Protein AF-A0A938ITN6-F1 (afdb_monomer_lite)

Sequence (86 aa):
MTVVSVQMALNALMMVMESRSPAPTVVPTVEGGVQLEWHQNDIDLEVEVKPEGQILMSRQGGLLPEASEVGLAHDCNILIQTIRHL

Foldseek 3Di:
DQPLQVVLVVVLCVVQDDPPFDAFDWDQDPQNHIKTWDDPPQKTWIWIQGPVRFIFIFIDDDDDDTDGGDTCVVPSPVSNVVRVVD

Radius of gyrat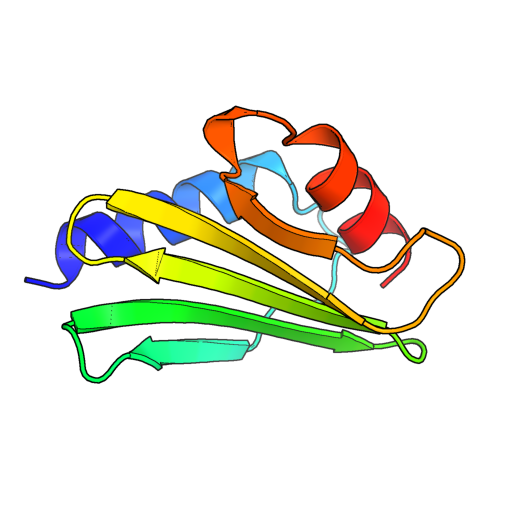ion: 12.03 Å; chains: 1; bounding box: 31×22×31 Å

Secondary structure (DSSP, 8-state):
--HHHHHHHHHHHHHH--TTSPPPEEEE-TTS-EEEEEEETTEEEEEEE-TTS-EEEEEEESSSPPEEEEETTS-HHHHHHHHHH-

Structure (mmCIF, N/CA/C/O backbone):
data_AF-A0A938ITN6-F1
#
_entry.id   AF-A0A938ITN6-F1
#
loop_
_atom_site.group_PDB
_atom_site.id
_atom_site.type_symbol
_atom_site.label_atom_id
_atom_site.label_alt_id
_atom_site.label_comp_id
_atom_site.label_asym_id
_atom_site.label_entity_id
_atom_site.label_seq_id
_atom_site.pdbx_PDB_ins_code
_atom_site.Cartn_x
_atom_site.Cartn_y
_atom_site.Cartn_z
_atom_site.occupancy
_atom_site.B_iso_or_equiv
_atom_site.auth_seq_id
_atom_site.auth_comp_id
_atom_site.auth_asym_id
_atom_site.auth_atom_id
_atom_site.pdbx_PDB_model_num
ATOM 1 N N . MET A 1 1 ? -11.304 1.963 14.428 1.00 53.66 1 MET A N 1
ATOM 2 C CA . MET A 1 1 ? -12.425 2.041 13.458 1.00 53.66 1 MET A CA 1
ATOM 3 C C . MET A 1 1 ? -11.809 2.237 12.076 1.00 53.66 1 MET A C 1
ATOM 5 O O . MET A 1 1 ? -11.064 3.188 11.913 1.00 53.66 1 MET A O 1
ATOM 9 N N . THR A 1 2 ? -12.074 1.339 11.126 1.00 67.44 2 THR A N 1
ATOM 10 C CA . THR A 1 2 ? -11.320 1.126 9.866 1.00 67.44 2 THR A CA 1
ATOM 11 C C . THR A 1 2 ? -11.738 2.005 8.673 1.00 67.44 2 THR A C 1
ATOM 13 O O . THR A 1 2 ? -11.104 1.968 7.625 1.00 67.44 2 THR A O 1
ATOM 16 N N . VAL A 1 3 ? -12.809 2.802 8.778 1.00 80.50 3 VAL A N 1
ATOM 17 C CA . VAL A 1 3 ? -13.337 3.569 7.625 1.00 80.50 3 VAL A CA 1
ATOM 18 C C . VAL A 1 3 ? -12.372 4.672 7.175 1.00 80.50 3 VAL A C 1
ATOM 20 O O . VAL A 1 3 ? -12.213 4.906 5.979 1.00 80.50 3 VAL A O 1
ATOM 23 N N . VAL A 1 4 ? -11.700 5.328 8.126 1.00 85.44 4 VAL A N 1
ATOM 24 C CA . VAL A 1 4 ? -10.745 6.410 7.838 1.00 85.44 4 VAL A CA 1
ATOM 25 C C . VAL A 1 4 ? -9.516 5.869 7.110 1.00 85.44 4 VAL A C 1
ATOM 27 O O . VAL A 1 4 ? -9.134 6.422 6.081 1.00 85.44 4 VAL A O 1
ATOM 30 N N . SER A 1 5 ? -8.946 4.756 7.581 1.00 86.81 5 SER A N 1
ATOM 31 C CA . SER A 1 5 ? -7.761 4.148 6.969 1.00 86.81 5 SER A CA 1
ATOM 32 C C . SER A 1 5 ? -8.038 3.654 5.548 1.00 86.81 5 SER A C 1
ATOM 34 O O . SER A 1 5 ? -7.246 3.925 4.649 1.00 86.81 5 SER A O 1
ATOM 36 N N . VAL A 1 6 ? -9.201 3.042 5.299 1.00 90.75 6 VAL A N 1
ATOM 37 C CA . VAL A 1 6 ? -9.616 2.638 3.942 1.00 90.75 6 VAL A CA 1
ATOM 38 C C . VAL A 1 6 ? -9.764 3.846 3.014 1.00 90.75 6 VAL A C 1
ATOM 40 O O . VAL A 1 6 ? -9.251 3.830 1.896 1.00 90.75 6 VAL A O 1
ATOM 43 N N . GLN A 1 7 ? -10.435 4.914 3.457 1.00 91.69 7 GLN A N 1
ATOM 44 C CA . GLN A 1 7 ? -10.616 6.108 2.629 1.00 91.69 7 GLN A CA 1
ATOM 45 C C . GLN A 1 7 ? -9.279 6.786 2.301 1.00 91.69 7 GLN A C 1
ATOM 47 O O . GLN A 1 7 ? -9.069 7.234 1.173 1.00 91.69 7 GLN A O 1
ATOM 52 N N . MET A 1 8 ? -8.370 6.855 3.272 1.00 90.06 8 MET A N 1
ATOM 53 C CA . MET A 1 8 ? -7.035 7.417 3.074 1.00 90.06 8 MET A CA 1
ATOM 54 C C . MET A 1 8 ? -6.185 6.552 2.143 1.00 90.06 8 MET A C 1
ATOM 56 O O . MET A 1 8 ? -5.542 7.101 1.251 1.00 90.06 8 MET A O 1
ATOM 60 N N . ALA A 1 9 ? -6.245 5.224 2.280 1.00 91.81 9 ALA A N 1
ATOM 61 C CA . ALA A 1 9 ? -5.587 4.294 1.366 1.00 91.81 9 ALA A CA 1
ATOM 62 C C . ALA A 1 9 ? -6.075 4.496 -0.077 1.00 91.81 9 ALA A C 1
ATOM 64 O O . ALA A 1 9 ? -5.265 4.677 -0.981 1.00 91.81 9 ALA A O 1
ATOM 65 N N . LEU A 1 10 ? -7.394 4.569 -0.296 1.00 91.81 10 LEU A N 1
ATOM 66 C CA . LEU A 1 10 ? -7.965 4.829 -1.622 1.00 91.81 10 LEU A CA 1
ATOM 67 C C . LEU A 1 10 ? -7.518 6.180 -2.196 1.00 91.81 10 LEU A C 1
ATOM 69 O O . LEU A 1 10 ? -7.161 6.259 -3.370 1.00 91.81 10 LEU A O 1
ATOM 73 N N . ASN A 1 11 ? -7.495 7.234 -1.377 1.00 89.94 11 ASN A N 1
ATOM 74 C CA . ASN A 1 11 ? -7.013 8.546 -1.807 1.00 89.94 11 ASN A CA 1
ATOM 75 C C . ASN A 1 11 ? -5.532 8.507 -2.1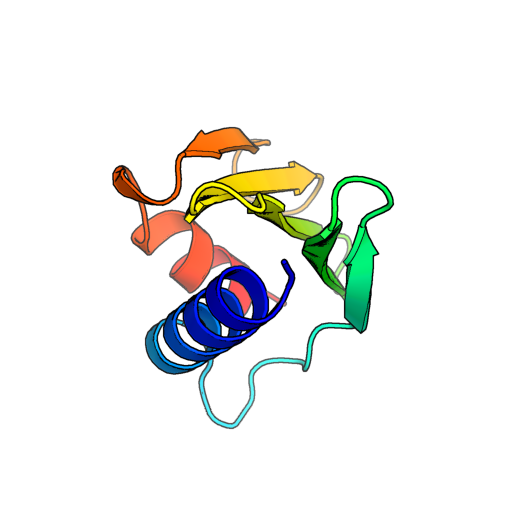98 1.00 89.94 11 ASN A C 1
ATOM 77 O O . ASN A 1 11 ? -5.164 9.101 -3.209 1.00 89.94 11 ASN A O 1
ATOM 81 N N . ALA A 1 12 ? -4.697 7.794 -1.437 1.00 87.38 12 ALA A N 1
ATOM 82 C CA . ALA A 1 12 ? -3.292 7.604 -1.775 1.00 87.38 12 ALA A CA 1
ATOM 83 C C . ALA A 1 12 ? -3.152 6.900 -3.129 1.00 87.38 12 ALA A C 1
ATOM 85 O O . ALA A 1 12 ? -2.490 7.441 -4.011 1.00 87.38 12 ALA A O 1
ATOM 86 N N . LEU A 1 13 ? -3.850 5.776 -3.338 1.00 91.00 13 LEU A N 1
ATOM 87 C CA . LEU A 1 13 ? -3.831 5.034 -4.605 1.00 91.00 13 LEU A CA 1
ATOM 88 C C . LEU A 1 13 ? -4.252 5.907 -5.794 1.00 91.00 13 LEU A C 1
ATOM 90 O O . LEU A 1 13 ? -3.572 5.901 -6.815 1.00 91.00 13 LEU A O 1
ATOM 94 N N . MET A 1 14 ? -5.312 6.709 -5.652 1.00 89.94 14 MET A N 1
ATOM 95 C CA . MET A 1 14 ? -5.765 7.620 -6.714 1.00 89.94 14 MET A CA 1
ATOM 96 C C . MET A 1 14 ? -4.735 8.693 -7.088 1.00 89.94 14 MET A C 1
ATOM 98 O O . MET A 1 14 ? -4.768 9.193 -8.209 1.00 89.94 14 MET A O 1
ATOM 102 N N . MET A 1 15 ? -3.845 9.073 -6.169 1.00 86.75 15 MET A N 1
ATOM 103 C CA . MET A 1 15 ? -2.806 10.069 -6.443 1.00 86.75 15 MET A CA 1
ATOM 104 C C . MET A 1 15 ? -1.561 9.476 -7.106 1.00 86.75 15 MET A C 1
ATOM 106 O O . MET A 1 15 ? -0.840 10.210 -7.779 1.00 86.75 15 MET A O 1
ATOM 110 N N . VAL A 1 16 ? -1.280 8.186 -6.892 1.00 87.44 16 VAL A N 1
ATOM 111 C CA . VAL A 1 16 ? 0.017 7.587 -7.255 1.00 87.44 16 VAL A CA 1
ATOM 112 C C . VAL A 1 16 ? -0.059 6.504 -8.323 1.00 87.44 16 VAL A C 1
ATOM 114 O O . VAL A 1 16 ? 0.941 6.257 -8.993 1.00 87.44 16 VAL A O 1
ATOM 117 N N . MET A 1 17 ? -1.213 5.857 -8.491 1.00 90.38 17 MET A N 1
ATOM 118 C CA . MET A 1 17 ? -1.390 4.813 -9.493 1.00 90.38 17 MET A CA 1
ATOM 119 C C . MET A 1 17 ? -1.868 5.388 -10.823 1.00 90.38 17 MET A C 1
ATOM 121 O O . MET A 1 17 ? -2.754 6.238 -10.888 1.00 90.38 17 MET A O 1
ATOM 125 N N . GLU A 1 18 ? -1.329 4.840 -11.903 1.00 89.62 18 GLU A N 1
ATOM 126 C CA . GLU A 1 18 ? -1.802 5.057 -13.264 1.00 89.62 18 GLU A CA 1
ATOM 127 C C . GLU A 1 18 ? -2.505 3.784 -13.770 1.00 89.62 18 GLU A C 1
ATOM 129 O O . GLU A 1 18 ? -2.421 2.717 -13.166 1.00 89.62 18 GLU A O 1
ATOM 134 N N . SER A 1 19 ? -3.184 3.863 -14.919 1.00 87.69 19 SER A N 1
ATOM 135 C CA . SER A 1 19 ? -3.952 2.735 -15.491 1.00 87.69 19 SER A CA 1
ATOM 136 C C . SER A 1 19 ? -3.166 1.428 -15.700 1.00 87.69 19 SER A C 1
ATOM 138 O O . SER A 1 19 ? -3.777 0.373 -15.850 1.00 87.69 19 SER A O 1
ATOM 140 N N . ARG A 1 20 ? -1.830 1.494 -15.740 1.00 89.00 20 ARG A N 1
ATOM 141 C CA . ARG A 1 20 ? -0.933 0.342 -15.917 1.00 89.00 20 ARG A CA 1
ATOM 142 C C . ARG A 1 20 ? -0.191 -0.063 -14.645 1.00 89.00 20 ARG A C 1
ATOM 144 O O . ARG A 1 20 ? 0.536 -1.048 -14.688 1.00 89.00 20 ARG A O 1
ATOM 151 N N . SER A 1 21 ? -0.348 0.682 -13.552 1.00 90.06 21 SER A N 1
ATOM 152 C CA . SER A 1 21 ? 0.290 0.340 -12.285 1.00 90.06 21 SER A CA 1
ATOM 153 C C . SER A 1 21 ? -0.245 -1.002 -11.776 1.00 90.06 21 SER A C 1
ATOM 155 O O . SER A 1 21 ? -1.456 -1.240 -11.859 1.00 90.06 21 SER A O 1
ATOM 157 N N . PRO A 1 22 ? 0.615 -1.877 -11.230 1.00 92.38 22 PRO A N 1
ATOM 158 C CA . PRO A 1 22 ? 0.155 -3.116 -10.624 1.00 92.38 22 PRO A CA 1
ATOM 159 C C . PRO A 1 22 ? -0.747 -2.814 -9.425 1.00 92.38 22 PRO A C 1
ATOM 161 O O . PRO A 1 22 ? -0.502 -1.879 -8.660 1.00 92.38 22 PRO A O 1
ATOM 164 N N . ALA A 1 23 ? -1.807 -3.602 -9.260 1.00 93.00 23 ALA A N 1
ATOM 165 C CA . ALA A 1 23 ? -2.676 -3.486 -8.097 1.00 93.00 23 ALA A CA 1
ATOM 166 C C . ALA A 1 23 ? -1.945 -3.988 -6.838 1.00 93.00 23 ALA A C 1
ATOM 168 O O . ALA A 1 23 ? -1.308 -5.042 -6.911 1.00 93.00 23 ALA A O 1
ATOM 169 N N . PRO A 1 24 ? -2.047 -3.283 -5.696 1.00 96.12 24 PRO A N 1
ATOM 170 C CA . PRO A 1 24 ? -1.548 -3.811 -4.435 1.00 96.12 24 PRO A CA 1
ATOM 171 C C . PRO A 1 24 ? -2.420 -4.958 -3.932 1.00 96.12 24 PRO A C 1
ATOM 173 O O . PRO A 1 24 ? -3.630 -5.008 -4.183 1.00 96.12 24 PRO A O 1
ATOM 176 N N . THR A 1 25 ? -1.829 -5.803 -3.099 1.00 96.69 25 THR A N 1
ATOM 177 C CA . THR A 1 25 ? -2.588 -6.574 -2.115 1.00 96.69 25 THR A CA 1
ATOM 178 C C . THR A 1 25 ? -3.042 -5.631 -0.999 1.00 96.69 25 THR A C 1
ATOM 180 O O . THR A 1 25 ? -2.275 -4.786 -0.545 1.00 96.69 25 THR A O 1
ATOM 183 N N . VAL A 1 26 ? -4.297 -5.755 -0.558 1.00 95.56 26 VAL A N 1
ATOM 184 C CA . VAL A 1 26 ? -4.867 -4.938 0.525 1.00 95.56 26 VAL A CA 1
ATOM 185 C C . VAL A 1 26 ? -5.075 -5.815 1.754 1.00 95.56 26 VAL A C 1
ATOM 187 O O . VAL A 1 26 ? -5.893 -6.737 1.724 1.00 95.56 26 VAL A O 1
ATOM 190 N N . VAL A 1 27 ? -4.364 -5.516 2.840 1.00 95.31 27 VAL A N 1
ATOM 191 C CA . VAL A 1 27 ? -4.345 -6.321 4.067 1.00 95.31 27 VAL A CA 1
ATOM 192 C C . VAL A 1 27 ? -4.840 -5.481 5.251 1.00 95.31 27 VAL A C 1
ATOM 194 O O . VAL A 1 27 ? -4.247 -4.452 5.568 1.00 95.31 27 VAL A O 1
ATOM 197 N N . PRO A 1 28 ? -5.929 -5.864 5.940 1.00 94.50 28 PRO A N 1
ATOM 198 C CA . PRO A 1 28 ? -6.310 -5.226 7.198 1.00 94.50 28 PRO A CA 1
ATOM 199 C C . PRO A 1 28 ? -5.253 -5.482 8.275 1.00 94.50 28 PRO A C 1
ATOM 201 O O . PRO A 1 28 ? -4.816 -6.620 8.446 1.00 94.50 28 PRO A O 1
ATOM 204 N N . THR A 1 29 ? -4.885 -4.461 9.047 1.00 93.44 29 THR A N 1
ATOM 205 C CA . THR A 1 29 ? -3.926 -4.641 10.148 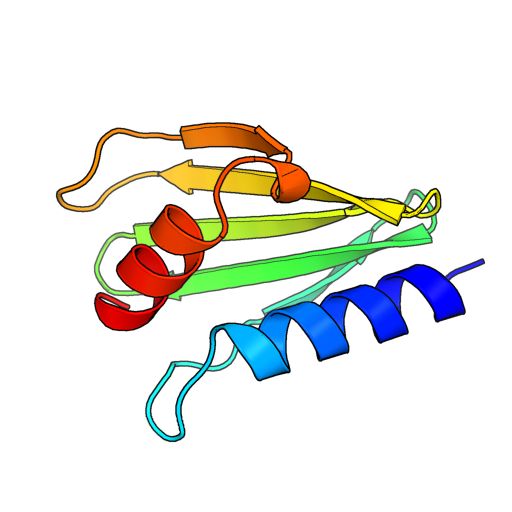1.00 93.44 29 THR A CA 1
ATOM 206 C C . THR A 1 29 ? -4.641 -4.969 11.458 1.00 93.44 29 THR A C 1
ATOM 208 O O . THR A 1 29 ? -5.798 -4.592 11.671 1.00 93.44 29 THR A O 1
ATOM 211 N N . VAL A 1 30 ? -3.950 -5.657 12.373 1.00 92.00 30 VAL A N 1
ATOM 212 C CA . VAL A 1 30 ? -4.497 -6.026 13.696 1.00 92.00 30 VAL A CA 1
ATOM 213 C C . VAL A 1 30 ? -4.840 -4.811 14.564 1.00 92.00 30 VAL A C 1
ATOM 215 O O . VA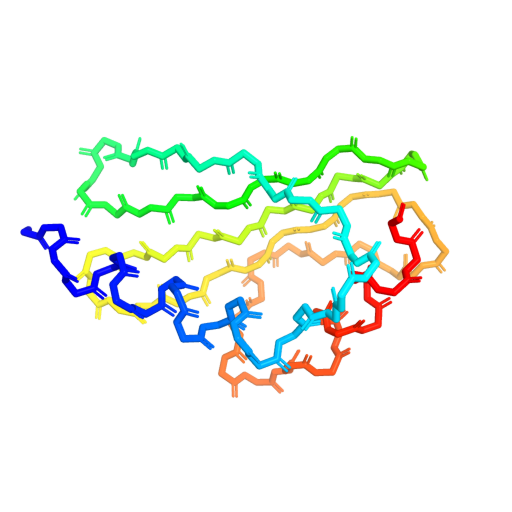L A 1 30 ? -5.709 -4.893 15.428 1.00 92.00 30 VAL A O 1
ATOM 218 N N . GLU A 1 31 ? -4.204 -3.669 14.299 1.00 89.75 31 GLU A N 1
ATOM 219 C CA . GLU A 1 31 ? -4.454 -2.393 14.980 1.00 89.75 31 GLU A CA 1
ATOM 220 C C . GLU A 1 31 ? -5.698 -1.669 14.426 1.00 89.75 31 GLU A C 1
ATOM 222 O O . GLU A 1 31 ? -6.163 -0.686 15.000 1.00 89.75 31 GLU A O 1
ATOM 227 N N . GLY A 1 32 ? -6.296 -2.174 13.338 1.00 90.00 32 GLY A N 1
ATOM 228 C CA . GLY A 1 32 ? -7.466 -1.583 12.681 1.00 90.00 32 GLY A CA 1
ATOM 229 C C . GLY A 1 32 ? -7.125 -0.585 11.568 1.00 90.00 32 GLY A C 1
ATOM 230 O O . GLY A 1 32 ? -7.964 0.254 11.222 1.00 90.00 32 GLY A O 1
ATOM 231 N N . GLY A 1 33 ? -5.900 -0.648 11.045 1.00 94.44 33 GLY A N 1
ATOM 232 C CA . GLY A 1 33 ? -5.433 0.068 9.862 1.00 94.44 33 GLY A CA 1
ATOM 233 C C . GLY A 1 33 ? -5.587 -0.763 8.585 1.00 94.44 33 GLY A C 1
ATOM 234 O O . GLY A 1 33 ? -6.291 -1.778 8.557 1.00 94.44 33 GLY A O 1
ATOM 235 N N . VAL A 1 34 ? -4.923 -0.318 7.523 1.00 95.19 34 VAL A N 1
ATOM 236 C CA . VAL A 1 34 ? -4.825 -1.028 6.240 1.00 95.19 34 VAL A CA 1
ATOM 237 C C . VAL A 1 34 ? -3.392 -0.940 5.739 1.00 95.19 34 VAL A C 1
ATOM 239 O O . VAL A 1 34 ? -2.822 0.145 5.731 1.00 95.19 34 VAL A O 1
ATOM 242 N N . GLN A 1 35 ? -2.847 -2.057 5.277 1.00 95.38 35 GLN A N 1
ATOM 243 C CA . GLN A 1 35 ? -1.578 -2.127 4.571 1.00 95.38 35 GLN A CA 1
ATOM 244 C C . GLN A 1 35 ? -1.817 -2.425 3.089 1.00 95.38 35 GLN A C 1
ATOM 246 O O . GLN A 1 35 ? -2.690 -3.217 2.724 1.00 95.38 35 GLN A O 1
ATOM 251 N N . LEU A 1 36 ? -1.065 -1.735 2.240 1.00 95.56 36 LEU A N 1
ATOM 252 C CA . LEU A 1 36 ? -1.018 -1.914 0.797 1.00 95.56 36 LEU A CA 1
ATOM 253 C C . LEU A 1 36 ? 0.351 -2.484 0.450 1.00 95.56 36 LEU A C 1
ATOM 255 O O . LEU A 1 36 ? 1.360 -1.884 0.814 1.00 95.56 36 LEU A O 1
ATOM 259 N N . GLU A 1 37 ? 0.384 -3.611 -0.249 1.00 96.00 37 GLU A N 1
ATOM 260 C CA . GLU A 1 37 ? 1.627 -4.331 -0.531 1.00 96.00 37 GLU A CA 1
ATOM 261 C C . GLU A 1 37 ? 1.787 -4.569 -2.027 1.00 96.00 37 GLU A C 1
ATOM 263 O O . GLU A 1 37 ? 0.881 -5.081 -2.692 1.00 96.00 37 GLU A O 1
ATOM 268 N N . TRP A 1 38 ? 2.968 -4.253 -2.544 1.00 94.69 38 TRP A N 1
ATOM 269 C CA . TRP A 1 38 ? 3.403 -4.651 -3.871 1.00 94.69 38 TRP A CA 1
ATOM 270 C C . TRP A 1 38 ? 4.685 -5.461 -3.760 1.00 94.69 38 TR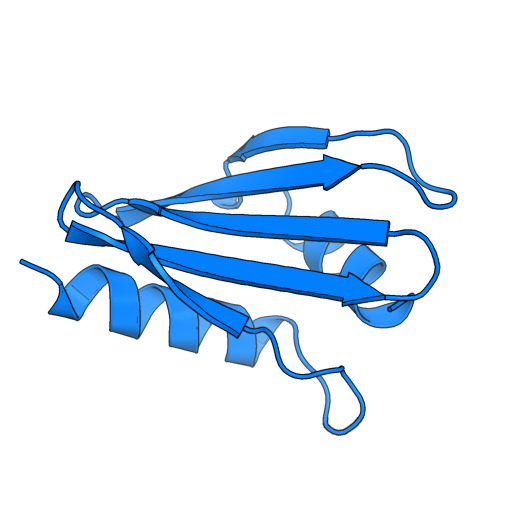P A C 1
ATOM 272 O O . TRP A 1 38 ? 5.650 -5.027 -3.140 1.00 94.69 38 TRP A O 1
ATOM 282 N N . HIS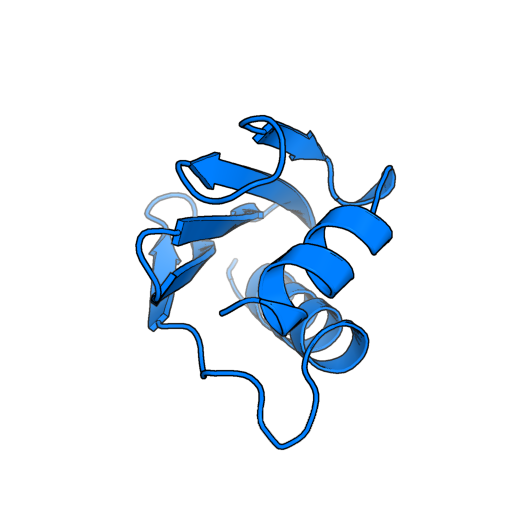 A 1 39 ? 4.696 -6.604 -4.436 1.00 94.06 39 HIS A N 1
ATOM 283 C CA . HIS A 1 39 ? 5.876 -7.437 -4.610 1.00 94.06 39 HIS A CA 1
ATOM 284 C C . HIS A 1 39 ? 6.066 -7.680 -6.108 1.00 94.06 39 HIS A C 1
ATOM 286 O O . HIS A 1 39 ? 5.387 -8.530 -6.691 1.00 94.06 39 HIS A O 1
ATOM 292 N N . GLN A 1 40 ? 6.889 -6.856 -6.760 1.00 91.31 40 GLN A N 1
ATOM 293 C CA . GLN A 1 40 ? 7.134 -6.899 -8.210 1.00 91.31 40 GLN A CA 1
ATOM 294 C C . GLN A 1 40 ? 8.570 -6.479 -8.518 1.00 91.31 40 GLN A C 1
ATOM 296 O O . GLN A 1 40 ? 9.112 -5.613 -7.843 1.00 91.31 40 GLN A O 1
ATOM 301 N N . ASN A 1 41 ? 9.170 -7.046 -9.569 1.00 88.69 41 ASN A N 1
ATOM 302 C CA . ASN A 1 41 ? 10.491 -6.650 -10.088 1.00 88.69 41 ASN A CA 1
ATOM 303 C C . ASN A 1 41 ? 11.601 -6.544 -9.020 1.00 88.69 41 ASN A C 1
ATOM 305 O O . ASN A 1 41 ? 12.375 -5.587 -9.033 1.00 88.69 41 ASN A O 1
ATOM 309 N N . ASP A 1 42 ? 11.665 -7.499 -8.086 1.00 87.69 42 ASP A N 1
ATOM 310 C CA . ASP A 1 42 ? 12.608 -7.489 -6.953 1.00 87.69 42 ASP A CA 1
ATOM 311 C C . ASP A 1 42 ? 12.494 -6.229 -6.062 1.00 87.69 42 ASP A C 1
ATOM 313 O O . ASP A 1 42 ? 13.465 -5.795 -5.435 1.00 87.69 42 ASP A O 1
ATOM 317 N N . ILE A 1 43 ? 11.308 -5.614 -6.041 1.00 89.75 43 ILE A N 1
ATOM 318 C CA . ILE A 1 43 ? 10.929 -4.513 -5.161 1.00 89.75 43 ILE A CA 1
ATOM 319 C C . ILE A 1 43 ? 9.785 -4.982 -4.268 1.00 89.75 43 ILE A C 1
ATOM 321 O O . ILE A 1 43 ? 8.704 -5.348 -4.741 1.00 89.75 43 ILE A O 1
ATOM 325 N N . ASP A 1 44 ? 10.029 -4.879 -2.970 1.00 92.12 44 ASP A N 1
ATOM 326 C CA . ASP A 1 44 ? 9.025 -4.950 -1.921 1.00 92.12 44 ASP A CA 1
ATOM 327 C C . ASP A 1 44 ? 8.645 -3.521 -1.543 1.00 92.12 44 ASP A C 1
ATOM 329 O O . ASP A 1 44 ? 9.494 -2.739 -1.109 1.00 92.12 44 ASP A O 1
ATOM 333 N N . LEU A 1 45 ? 7.384 -3.152 -1.749 1.00 91.75 45 LEU A N 1
ATOM 334 C CA . LEU A 1 45 ? 6.835 -1.864 -1.340 1.00 91.75 45 LEU A CA 1
ATOM 335 C C . LEU A 1 45 ? 5.645 -2.104 -0.420 1.00 91.75 45 LEU A C 1
ATOM 337 O O . LEU A 1 45 ? 4.660 -2.716 -0.833 1.00 91.75 45 LEU A O 1
ATOM 341 N N . GLU A 1 46 ? 5.695 -1.523 0.773 1.00 93.94 46 GLU A N 1
ATOM 342 C CA . GLU A 1 46 ? 4.578 -1.531 1.709 1.00 93.94 46 GLU A CA 1
ATOM 343 C C . GLU A 1 46 ? 4.189 -0.097 2.067 1.00 93.94 46 GLU A C 1
ATOM 345 O O . GLU A 1 46 ? 5.026 0.783 2.294 1.00 93.94 46 GLU A O 1
ATOM 350 N N . VAL A 1 47 ? 2.883 0.148 2.110 1.00 93.06 47 VAL A N 1
ATOM 351 C CA . VAL A 1 47 ? 2.304 1.400 2.585 1.00 93.06 47 VAL A CA 1
ATOM 352 C C . VAL A 1 47 ? 1.266 1.072 3.643 1.00 93.06 47 VAL A C 1
ATOM 354 O O . VAL A 1 47 ? 0.206 0.529 3.334 1.00 93.06 47 VAL A O 1
ATOM 357 N N . GLU A 1 48 ? 1.550 1.426 4.890 1.00 94.12 48 GLU A N 1
ATOM 358 C CA . GLU A 1 48 ? 0.640 1.229 6.011 1.00 94.12 48 GLU A CA 1
ATOM 359 C C . GLU A 1 48 ? -0.096 2.528 6.339 1.00 94.12 48 GLU A C 1
ATOM 361 O O . GLU A 1 48 ? 0.510 3.564 6.606 1.00 94.12 48 GLU A O 1
ATOM 366 N N . VAL A 1 49 ? -1.426 2.463 6.359 1.00 93.12 49 VAL A N 1
ATOM 367 C CA . VAL A 1 49 ? -2.305 3.511 6.873 1.00 93.12 49 VAL A CA 1
ATOM 368 C C . VAL A 1 49 ? -2.792 3.099 8.257 1.00 93.12 49 VAL A C 1
ATOM 370 O O . VAL A 1 49 ? -3.688 2.256 8.400 1.00 93.12 49 VAL A O 1
ATOM 373 N N . LYS A 1 50 ? -2.221 3.727 9.283 1.00 92.44 50 LYS A N 1
ATOM 374 C CA . LYS A 1 50 ? -2.591 3.517 10.681 1.00 92.44 50 LYS A CA 1
ATOM 375 C C . LYS A 1 50 ? -4.017 4.020 10.972 1.00 92.44 50 LYS A C 1
ATOM 377 O O . LYS A 1 50 ? -4.511 4.917 10.279 1.00 92.44 50 LYS A O 1
ATOM 382 N N . PRO A 1 51 ? -4.706 3.481 11.994 1.00 90.00 51 PRO A N 1
ATOM 383 C CA . PRO A 1 51 ? -6.059 3.908 12.378 1.00 90.00 51 PRO A CA 1
ATOM 384 C C . PRO A 1 51 ? -6.205 5.414 12.651 1.00 90.00 51 PRO A C 1
ATOM 386 O O . PRO A 1 51 ? -7.263 5.991 12.402 1.00 90.00 51 PRO A O 1
ATOM 389 N N . GLU A 1 52 ? -5.151 6.042 13.164 1.00 88.38 52 GLU A N 1
ATOM 390 C CA . GLU A 1 52 ? -5.038 7.471 13.465 1.00 88.38 52 GLU A CA 1
ATOM 391 C C . GLU A 1 52 ? -4.743 8.344 12.233 1.00 88.38 52 GLU A C 1
ATOM 393 O O . GLU A 1 52 ? -4.672 9.567 12.347 1.00 88.38 52 GLU A O 1
ATOM 398 N N . GLY A 1 53 ? -4.593 7.736 11.051 1.00 83.56 53 GLY A N 1
ATOM 399 C CA . GLY A 1 53 ? -4.352 8.429 9.784 1.00 83.56 53 GLY A CA 1
ATOM 400 C C . GLY A 1 53 ? -2.880 8.710 9.477 1.00 83.56 53 GLY A C 1
ATOM 401 O O . GLY A 1 53 ? -2.581 9.350 8.470 1.00 83.56 53 GLY A O 1
ATOM 402 N N . GLN A 1 54 ? -1.945 8.231 10.301 1.00 87.81 54 GLN A N 1
ATOM 403 C CA . GLN A 1 54 ? -0.533 8.221 9.925 1.00 87.81 54 GLN A CA 1
ATOM 404 C C . GLN A 1 54 ? -0.325 7.257 8.754 1.00 87.81 54 GLN A C 1
ATOM 406 O O . GLN A 1 54 ? -0.852 6.146 8.764 1.00 87.81 54 GLN A O 1
ATOM 411 N N . ILE A 1 55 ? 0.443 7.686 7.751 1.00 89.31 55 ILE A N 1
ATOM 412 C CA . ILE A 1 55 ? 0.817 6.832 6.626 1.00 89.31 55 ILE A CA 1
ATOM 413 C C . ILE A 1 55 ? 2.329 6.614 6.647 1.00 89.31 55 ILE A C 1
ATOM 415 O O . ILE A 1 55 ? 3.091 7.583 6.575 1.00 89.31 55 ILE A O 1
ATOM 419 N N . LEU A 1 56 ? 2.735 5.352 6.743 1.00 89.44 56 LEU A N 1
ATOM 420 C CA . LEU A 1 56 ? 4.120 4.897 6.750 1.00 89.44 56 LEU A CA 1
ATOM 421 C C . LEU A 1 56 ? 4.418 4.149 5.454 1.00 89.44 56 LEU A C 1
ATOM 423 O O . LEU A 1 56 ? 3.579 3.400 4.961 1.00 89.44 56 LEU A O 1
ATOM 427 N N . MET A 1 57 ? 5.609 4.360 4.905 1.00 89.50 57 MET A N 1
ATOM 428 C CA . MET A 1 57 ? 6.101 3.655 3.727 1.00 89.50 57 MET A CA 1
ATOM 429 C C . MET A 1 57 ? 7.376 2.895 4.081 1.00 89.50 57 MET A C 1
ATOM 431 O O . MET A 1 57 ? 8.303 3.480 4.648 1.00 89.50 57 MET A O 1
ATOM 435 N N . SER A 1 58 ? 7.436 1.625 3.693 1.00 89.06 58 SER A N 1
ATOM 436 C CA . SER A 1 58 ? 8.655 0.821 3.679 1.00 89.06 58 SER A CA 1
ATOM 437 C C . SER A 1 58 ? 8.934 0.359 2.245 1.00 89.06 58 SER A C 1
ATOM 439 O O . SER A 1 58 ? 8.022 0.145 1.443 1.00 89.06 58 SER A O 1
ATOM 441 N N . ARG A 1 59 ? 10.210 0.276 1.874 1.00 89.06 59 ARG A N 1
ATOM 442 C CA . ARG A 1 59 ? 10.632 -0.206 0.563 1.00 89.06 59 ARG A CA 1
ATOM 443 C C . ARG A 1 59 ? 11.971 -0.914 0.653 1.00 89.06 59 ARG A C 1
ATOM 445 O O . ARG A 1 59 ? 12.951 -0.318 1.110 1.00 89.06 59 ARG A O 1
ATOM 452 N N . GLN A 1 60 ? 12.021 -2.120 0.110 1.00 88.56 60 GLN A N 1
ATOM 453 C CA . GLN A 1 60 ? 13.220 -2.937 0.003 1.00 88.56 60 GLN A CA 1
ATOM 454 C C . GLN A 1 60 ? 13.483 -3.321 -1.464 1.00 88.56 60 GLN A C 1
ATOM 456 O O . GLN A 1 60 ? 12.558 -3.451 -2.265 1.00 88.56 60 GLN A O 1
ATOM 461 N N . GLY A 1 61 ? 14.762 -3.443 -1.836 1.00 85.88 61 GLY A N 1
ATOM 462 C CA . GLY A 1 61 ? 15.177 -3.810 -3.198 1.00 85.88 61 GLY A CA 1
ATOM 463 C C . GLY A 1 61 ? 15.151 -2.663 -4.222 1.00 85.88 61 GLY A C 1
ATOM 464 O O . GLY A 1 61 ? 15.042 -1.488 -3.869 1.00 85.88 61 GLY A O 1
ATOM 465 N N . GLY A 1 62 ? 15.286 -2.981 -5.513 1.00 81.31 62 GLY A N 1
ATOM 466 C CA . GLY A 1 62 ? 15.310 -2.011 -6.623 1.00 81.31 62 GLY A CA 1
ATOM 467 C C . GLY A 1 62 ? 16.550 -1.099 -6.723 1.00 81.31 62 GLY A C 1
ATOM 468 O O . GLY A 1 62 ? 17.579 -1.321 -6.095 1.00 81.31 62 GLY A O 1
ATOM 469 N N . LEU A 1 63 ? 16.447 -0.057 -7.563 1.00 73.75 63 LEU A N 1
ATOM 470 C CA . LEU A 1 63 ? 17.546 0.881 -7.879 1.00 73.75 63 LEU A CA 1
ATOM 471 C C . LEU A 1 63 ? 17.622 2.108 -6.953 1.00 73.75 63 LEU A C 1
ATOM 473 O O . LEU A 1 63 ? 18.626 2.820 -6.952 1.00 73.75 63 LEU A O 1
ATOM 477 N N . LEU A 1 64 ? 16.550 2.397 -6.212 1.00 71.00 64 LEU A N 1
ATOM 478 C CA . LEU A 1 64 ? 16.509 3.501 -5.252 1.00 71.00 64 LEU A CA 1
ATOM 479 C C . LEU A 1 64 ? 17.107 3.050 -3.900 1.00 71.00 64 LEU A C 1
ATOM 481 O O . LEU A 1 64 ? 17.210 1.847 -3.654 1.00 71.00 64 LEU A O 1
ATOM 485 N N . PRO A 1 65 ? 17.484 3.975 -2.998 1.00 73.00 65 PRO A N 1
ATOM 486 C CA . PRO A 1 65 ? 17.861 3.628 -1.628 1.00 73.00 65 PRO A CA 1
ATOM 487 C C . PRO A 1 65 ? 16.687 3.007 -0.870 1.00 73.00 65 PRO A C 1
ATOM 489 O O . PRO A 1 65 ? 15.538 3.419 -1.065 1.00 73.00 65 PRO A O 1
ATOM 492 N N . GLU A 1 66 ? 16.954 2.016 -0.022 1.00 74.56 66 GLU A N 1
ATOM 493 C CA . GLU A 1 66 ? 15.937 1.473 0.883 1.00 74.56 66 GLU A CA 1
ATOM 494 C C . GLU A 1 66 ? 15.318 2.599 1.721 1.00 74.56 66 GLU A C 1
ATOM 496 O O . GLU A 1 66 ? 16.006 3.528 2.153 1.00 74.56 66 GLU A O 1
ATOM 501 N N . ALA A 1 67 ? 14.007 2.521 1.921 1.00 70.56 67 ALA A N 1
ATOM 502 C CA . ALA A 1 67 ? 13.261 3.466 2.736 1.00 70.56 67 ALA A CA 1
ATOM 503 C C . ALA A 1 67 ? 12.573 2.675 3.844 1.00 70.56 67 ALA A C 1
ATOM 505 O O . ALA A 1 67 ? 11.840 1.737 3.555 1.00 70.56 67 ALA A O 1
ATOM 506 N N . SER A 1 68 ? 12.815 3.036 5.100 1.00 66.56 68 SER A N 1
ATOM 507 C CA . SER A 1 68 ? 12.157 2.404 6.243 1.00 66.56 68 SER A CA 1
ATOM 508 C C . SER A 1 68 ? 11.340 3.447 6.992 1.00 66.56 68 SER A C 1
ATOM 510 O O . SER A 1 68 ? 11.875 4.495 7.357 1.00 66.56 68 SER A O 1
ATOM 512 N N . GLU A 1 69 ? 10.047 3.164 7.156 1.00 66.88 69 GLU A N 1
ATOM 513 C CA . GLU A 1 69 ? 9.069 3.939 7.932 1.00 66.88 69 GLU A CA 1
ATOM 514 C C . GLU A 1 69 ? 9.082 5.450 7.648 1.00 66.88 69 GLU A C 1
ATOM 516 O O . GLU A 1 69 ? 9.035 6.295 8.546 1.00 66.88 69 GLU A O 1
ATOM 521 N N . VAL A 1 70 ? 9.123 5.817 6.366 1.00 67.12 70 VAL A N 1
ATOM 522 C CA . VAL A 1 70 ? 9.063 7.225 5.967 1.00 67.12 70 VAL A CA 1
ATOM 523 C C . VAL A 1 70 ? 7.609 7.687 5.989 1.00 67.12 70 VAL A C 1
ATOM 525 O O . VAL A 1 70 ? 6.743 7.103 5.336 1.00 67.12 70 VAL A O 1
ATOM 528 N N . GLY A 1 71 ? 7.330 8.762 6.729 1.00 69.94 71 GLY A N 1
ATOM 529 C CA . GLY A 1 71 ? 6.012 9.388 6.731 1.00 69.94 71 GLY A CA 1
ATOM 530 C C . GLY A 1 71 ? 5.672 9.960 5.354 1.00 69.94 71 GLY A C 1
ATOM 531 O O . GLY A 1 71 ? 6.317 10.904 4.897 1.00 69.94 71 GLY A O 1
ATOM 532 N N . LEU A 1 72 ? 4.616 9.449 4.715 1.00 64.69 72 LEU A N 1
ATOM 533 C CA . LEU A 1 72 ? 4.228 9.836 3.348 1.00 64.69 72 LEU A CA 1
ATOM 534 C C . LEU A 1 72 ? 3.834 11.314 3.198 1.00 64.69 72 LEU A C 1
ATOM 536 O O . LEU A 1 72 ? 3.873 11.850 2.094 1.00 64.69 72 LEU A O 1
ATOM 540 N N . ALA A 1 73 ? 3.544 12.004 4.306 1.00 56.91 73 ALA A N 1
ATOM 541 C CA . ALA A 1 73 ? 3.335 13.452 4.323 1.00 56.91 73 ALA A CA 1
ATOM 542 C C . ALA A 1 73 ? 4.565 14.258 3.855 1.00 56.91 73 ALA A C 1
ATOM 544 O O . ALA A 1 73 ? 4.408 15.415 3.473 1.00 56.91 73 ALA A O 1
ATOM 545 N N . HIS A 1 74 ? 5.767 13.671 3.886 1.00 53.81 74 HIS A N 1
ATOM 546 C CA . HIS A 1 74 ? 6.997 14.351 3.480 1.00 53.81 74 HIS A CA 1
ATOM 547 C C . HIS A 1 74 ? 7.444 14.046 2.043 1.00 53.81 74 HIS A C 1
ATOM 549 O O . HIS A 1 74 ? 8.196 14.853 1.504 1.00 53.81 74 HIS A O 1
ATOM 555 N N . ASP A 1 75 ? 7.002 12.952 1.400 1.00 61.06 75 ASP A N 1
ATOM 556 C CA . ASP A 1 75 ? 7.611 12.558 0.117 1.00 61.06 75 ASP A CA 1
ATOM 557 C C . ASP A 1 75 ? 6.743 11.667 -0.804 1.00 61.06 75 ASP A C 1
ATOM 559 O O . ASP A 1 75 ? 7.101 10.546 -1.172 1.00 61.06 75 ASP A O 1
ATOM 563 N N . CYS A 1 76 ? 5.598 12.187 -1.267 1.00 67.75 76 CYS A N 1
ATOM 564 C CA . CYS A 1 76 ? 4.768 11.508 -2.281 1.00 67.75 76 CYS A CA 1
ATOM 565 C C . CYS A 1 76 ? 5.538 11.156 -3.573 1.00 67.75 76 CYS A C 1
ATOM 567 O O . CYS A 1 76 ? 5.156 10.230 -4.288 1.00 67.75 76 CYS A O 1
ATOM 569 N N . ASN A 1 77 ? 6.627 11.870 -3.883 1.00 76.62 77 ASN A N 1
ATOM 570 C CA . ASN A 1 77 ? 7.425 11.628 -5.084 1.00 76.62 77 ASN A CA 1
ATOM 571 C C . ASN A 1 77 ? 8.105 10.258 -5.068 1.00 76.62 77 ASN A C 1
ATOM 573 O O . ASN A 1 77 ? 8.138 9.601 -6.105 1.00 76.62 77 ASN A O 1
ATOM 577 N N . ILE A 1 78 ? 8.619 9.806 -3.921 1.00 77.69 78 ILE A N 1
ATOM 578 C CA . ILE A 1 78 ? 9.291 8.501 -3.824 1.00 77.69 78 ILE A CA 1
ATOM 579 C C . ILE A 1 78 ? 8.292 7.374 -4.094 1.00 77.69 78 ILE A C 1
ATOM 581 O O . ILE A 1 78 ? 8.608 6.439 -4.832 1.00 77.69 78 ILE A O 1
ATOM 585 N N . LEU A 1 79 ? 7.067 7.491 -3.573 1.00 81.19 79 LEU A N 1
ATOM 586 C CA . LEU A 1 79 ? 6.004 6.518 -3.821 1.00 81.19 79 LEU A CA 1
ATOM 587 C C . LEU A 1 79 ? 5.598 6.481 -5.300 1.00 81.19 79 LEU A C 1
ATOM 589 O O . LEU A 1 79 ? 5.548 5.403 -5.886 1.00 81.19 79 LEU A O 1
ATOM 593 N N . ILE A 1 80 ? 5.394 7.645 -5.926 1.00 83.50 80 ILE A N 1
ATOM 594 C CA . ILE A 1 80 ? 5.078 7.740 -7.362 1.00 83.50 80 ILE A CA 1
ATOM 595 C C . ILE A 1 80 ? 6.196 7.124 -8.210 1.00 83.50 80 ILE A C 1
ATOM 597 O O . ILE A 1 80 ? 5.930 6.355 -9.132 1.00 83.50 80 ILE A O 1
ATOM 601 N N . GLN A 1 81 ? 7.457 7.452 -7.911 1.00 82.00 81 GLN A N 1
ATOM 602 C CA . GLN A 1 81 ? 8.595 6.897 -8.639 1.00 82.00 81 GLN A CA 1
ATOM 603 C C . GLN A 1 81 ? 8.685 5.388 -8.438 1.00 82.00 81 GLN A C 1
ATOM 605 O O . GLN A 1 81 ? 8.864 4.673 -9.414 1.00 82.00 81 GLN A O 1
ATOM 610 N N . THR A 1 82 ? 8.500 4.886 -7.218 1.00 83.38 82 THR A N 1
ATOM 611 C CA . THR A 1 82 ? 8.537 3.442 -6.952 1.00 83.38 82 THR A CA 1
ATOM 612 C C . THR A 1 82 ? 7.457 2.715 -7.744 1.00 83.38 82 THR A C 1
ATOM 614 O O . THR A 1 82 ? 7.782 1.795 -8.485 1.00 83.38 82 THR A O 1
ATOM 617 N N . ILE A 1 83 ? 6.204 3.178 -7.685 1.00 85.38 83 ILE A N 1
ATOM 618 C CA . ILE A 1 83 ? 5.075 2.537 -8.377 1.00 85.38 83 ILE A CA 1
ATOM 619 C C . ILE A 1 83 ? 5.244 2.525 -9.902 1.00 85.38 83 ILE A C 1
ATOM 621 O O . ILE A 1 83 ? 4.750 1.617 -10.561 1.00 85.38 83 ILE A O 1
ATOM 625 N N . ARG A 1 84 ? 5.968 3.491 -10.479 1.00 85.31 84 ARG A N 1
ATOM 626 C CA . ARG A 1 84 ? 6.299 3.495 -11.915 1.00 85.31 84 ARG A CA 1
ATOM 627 C C . ARG A 1 84 ? 7.326 2.442 -12.332 1.00 85.31 84 ARG A C 1
ATOM 629 O O . ARG A 1 84 ? 7.437 2.180 -13.526 1.00 85.31 84 ARG A O 1
ATOM 636 N N . HIS A 1 85 ? 8.098 1.907 -11.389 1.00 83.19 85 HIS A N 1
ATOM 637 C CA . HIS A 1 85 ? 9.133 0.900 -11.642 1.00 83.19 85 HIS A CA 1
ATOM 638 C C . HIS A 1 85 ? 8.724 -0.514 -11.182 1.00 83.19 85 HIS A C 1
ATOM 640 O O . HIS A 1 85 ? 9.502 -1.455 -11.362 1.00 83.19 85 HIS A O 1
ATOM 646 N N . LEU A 1 86 ? 7.521 -0.666 -10.613 1.00 84.19 86 LEU A N 1
ATOM 647 C CA . LEU A 1 86 ? 6.856 -1.957 -10.400 1.00 84.19 86 LEU A CA 1
ATOM 648 C C . LEU A 1 86 ? 6.248 -2.469 -11.711 1.00 84.19 86 LEU A C 1
ATOM 650 O O . LEU A 1 86 ? 6.276 -3.699 -11.921 1.00 84.19 86 LEU A O 1
#

pLDDT: mean 85.15, std 10.32, range [53.66, 96.69]